Protein AF-A0A523K734-F1 (afdb_monomer_lite)

Sequence (66 aa):
MKMNNITDSKQRKSALNPEQSFIVRAPAGSGKTELLIRRFLRLLSGVETPEEIIAITFTRKAAAEM

Structure (mmCIF, N/CA/C/O backbone):
data_AF-A0A523K734-F1
#
_entry.id   AF-A0A523K734-F1
#
loop_
_atom_site.group_PDB
_atom_site.id
_atom_site.type_symbol
_atom_site.label_atom_id
_atom_site.label_alt_id
_atom_site.label_comp_id
_atom_site.label_asym_id
_atom_site.label_entity_id
_atom_site.label_seq_id
_atom_site.pdbx_PDB_ins_code
_atom_site.Cartn_x
_atom_site.Cartn_y
_atom_site.Cartn_z
_atom_site.occupancy
_atom_site.B_iso_or_equiv
_atom_site.auth_seq_id
_atom_site.auth_comp_id
_atom_site.auth_asym_id
_atom_site.auth_atom_id
_atom_site.pdbx_PDB_model_num
ATOM 1 N N . MET A 1 1 ? 5.278 -29.071 2.733 1.00 44.94 1 MET A N 1
ATOM 2 C CA . MET A 1 1 ? 4.893 -27.783 2.115 1.00 44.94 1 MET A CA 1
ATOM 3 C C . MET A 1 1 ? 6.064 -26.820 2.282 1.00 44.94 1 MET A C 1
ATOM 5 O O . MET A 1 1 ? 6.336 -26.419 3.405 1.00 44.94 1 MET A O 1
ATOM 9 N N . LYS A 1 2 ? 6.857 -26.558 1.231 1.00 45.19 2 LYS A N 1
ATOM 10 C CA . LYS A 1 2 ? 7.994 -25.626 1.338 1.00 45.19 2 LYS A CA 1
ATOM 11 C C . LYS A 1 2 ? 7.430 -24.211 1.469 1.00 45.19 2 LYS A C 1
ATOM 13 O O . LYS A 1 2 ? 6.837 -23.705 0.523 1.00 45.19 2 LYS A O 1
ATOM 18 N N . MET A 1 3 ? 7.579 -23.595 2.639 1.00 51.75 3 MET A N 1
ATOM 19 C CA . MET A 1 3 ? 7.391 -22.153 2.780 1.00 51.75 3 MET A CA 1
ATOM 20 C C . MET A 1 3 ? 8.475 -21.486 1.935 1.00 51.75 3 MET A C 1
ATOM 22 O O . MET A 1 3 ? 9.636 -21.438 2.340 1.00 51.75 3 MET A O 1
ATOM 26 N N . ASN A 1 4 ? 8.119 -21.023 0.736 1.00 58.50 4 ASN A N 1
ATOM 27 C CA . ASN A 1 4 ? 8.960 -20.096 -0.009 1.00 58.50 4 ASN A CA 1
ATOM 28 C C . ASN A 1 4 ? 9.081 -18.829 0.843 1.00 58.50 4 ASN A C 1
ATOM 30 O O . ASN A 1 4 ? 8.184 -17.988 0.855 1.00 58.50 4 ASN A O 1
ATOM 34 N N . ASN A 1 5 ? 10.168 -18.722 1.607 1.00 65.75 5 ASN A N 1
ATOM 35 C CA . ASN A 1 5 ? 10.506 -17.507 2.330 1.00 65.75 5 ASN A CA 1
ATOM 36 C C . ASN A 1 5 ? 10.869 -16.438 1.299 1.00 65.75 5 ASN A C 1
ATOM 38 O O . ASN A 1 5 ? 12.007 -16.364 0.838 1.00 65.75 5 ASN A O 1
ATOM 42 N N . ILE A 1 6 ? 9.883 -15.626 0.922 1.00 83.75 6 ILE A N 1
ATOM 43 C CA . ILE A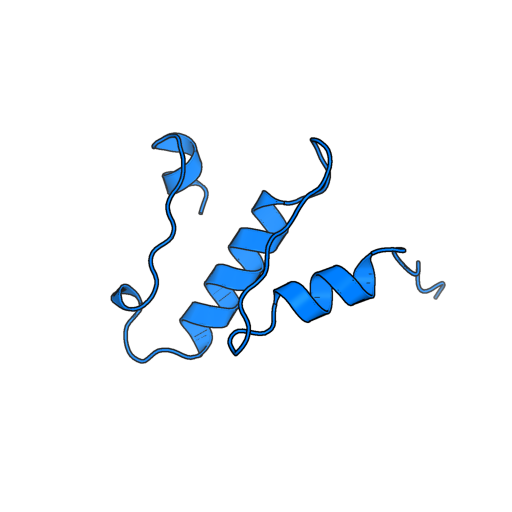 1 6 ? 10.117 -14.425 0.126 1.00 83.75 6 ILE A CA 1
ATOM 44 C C . ILE A 1 6 ? 11.032 -13.518 0.955 1.00 83.75 6 ILE A C 1
ATOM 46 O O . ILE A 1 6 ? 10.721 -13.192 2.104 1.00 83.75 6 ILE A O 1
ATOM 50 N N . THR A 1 7 ? 12.177 -13.148 0.387 1.00 89.38 7 THR A N 1
ATOM 51 C CA . THR A 1 7 ? 13.263 -12.441 1.082 1.00 89.38 7 THR A CA 1
ATOM 52 C C . THR A 1 7 ? 12.825 -11.106 1.690 1.00 89.38 7 THR A C 1
ATOM 54 O O . THR A 1 7 ? 13.322 -10.733 2.750 1.00 89.38 7 THR A O 1
ATOM 57 N N . ASP A 1 8 ? 11.842 -10.429 1.089 1.00 93.56 8 ASP A N 1
ATOM 58 C CA . ASP A 1 8 ? 11.300 -9.141 1.544 1.00 93.56 8 ASP A CA 1
ATOM 59 C C . ASP A 1 8 ? 10.025 -9.256 2.409 1.00 93.56 8 ASP A C 1
ATOM 61 O O . ASP A 1 8 ? 9.429 -8.245 2.790 1.00 93.56 8 ASP A O 1
ATOM 65 N N . SER A 1 9 ? 9.610 -10.473 2.785 1.00 93.62 9 SER A N 1
ATOM 66 C CA . SER A 1 9 ? 8.378 -10.739 3.553 1.00 93.62 9 SER A CA 1
ATOM 67 C C . SER A 1 9 ? 8.254 -9.883 4.821 1.00 93.62 9 SER A C 1
ATOM 69 O O . SER A 1 9 ? 7.193 -9.318 5.102 1.00 93.62 9 SER A O 1
ATOM 71 N N . LYS A 1 10 ? 9.355 -9.718 5.568 1.00 95.00 10 LYS A N 1
ATOM 72 C CA . LYS A 1 10 ? 9.377 -8.880 6.778 1.00 95.00 10 LYS A CA 1
ATOM 73 C C . LYS A 1 10 ? 9.069 -7.416 6.459 1.00 95.00 10 LYS A C 1
ATOM 75 O O . LYS A 1 10 ? 8.257 -6.809 7.148 1.00 95.00 10 LYS A O 1
ATOM 80 N N . GLN A 1 11 ? 9.672 -6.870 5.403 1.00 95.50 11 GLN A N 1
ATOM 81 C CA . GLN A 1 11 ? 9.467 -5.480 4.983 1.00 95.50 11 GLN A CA 1
ATOM 82 C C . GLN A 1 11 ? 8.027 -5.262 4.514 1.00 95.50 11 GLN A C 1
ATOM 84 O O . GLN A 1 11 ? 7.400 -4.280 4.910 1.00 95.50 11 GLN A O 1
ATOM 89 N N . ARG A 1 12 ? 7.472 -6.212 3.746 1.00 95.75 12 ARG A N 1
ATOM 90 C CA . ARG A 1 12 ? 6.061 -6.187 3.328 1.00 95.75 12 ARG A CA 1
ATOM 91 C C . ARG A 1 12 ? 5.118 -6.191 4.525 1.00 95.75 12 ARG A C 1
ATOM 93 O O . ARG A 1 12 ? 4.186 -5.398 4.554 1.00 95.75 12 ARG A O 1
ATOM 100 N N . LYS A 1 13 ? 5.371 -7.039 5.528 1.00 95.88 13 LYS A N 1
ATOM 101 C CA . LYS A 1 13 ? 4.555 -7.087 6.748 1.00 95.88 13 LYS A CA 1
ATOM 102 C C . LYS A 1 13 ? 4.617 -5.768 7.521 1.00 95.88 13 LYS A C 1
ATOM 104 O O . LYS A 1 13 ? 3.569 -5.268 7.917 1.00 95.88 13 LYS A O 1
ATOM 109 N N . SER A 1 14 ? 5.809 -5.193 7.697 1.00 96.50 14 SER A N 1
ATOM 110 C CA . SER A 1 14 ? 5.961 -3.897 8.368 1.00 96.50 14 SER A CA 1
ATOM 111 C C . SER A 1 14 ? 5.208 -2.792 7.633 1.00 96.50 14 SER A C 1
ATOM 113 O O . SER A 1 14 ? 4.448 -2.067 8.261 1.00 96.50 14 SER A O 1
ATOM 115 N N . ALA A 1 15 ? 5.319 -2.727 6.303 1.00 97.38 15 ALA A N 1
ATOM 116 C CA . ALA A 1 15 ? 4.641 -1.721 5.486 1.00 97.38 15 ALA A CA 1
ATOM 117 C C . ALA A 1 15 ? 3.101 -1.779 5.550 1.00 97.38 15 ALA A C 1
ATOM 119 O O . ALA A 1 15 ? 2.444 -0.834 5.120 1.00 97.38 15 ALA A O 1
ATOM 120 N N . LEU A 1 16 ? 2.509 -2.849 6.093 1.00 97.19 16 LEU A N 1
ATOM 121 C CA . LEU A 1 16 ? 1.064 -2.960 6.328 1.00 97.19 16 LEU A CA 1
ATOM 122 C C . LEU A 1 16 ? 0.632 -2.487 7.726 1.00 97.19 1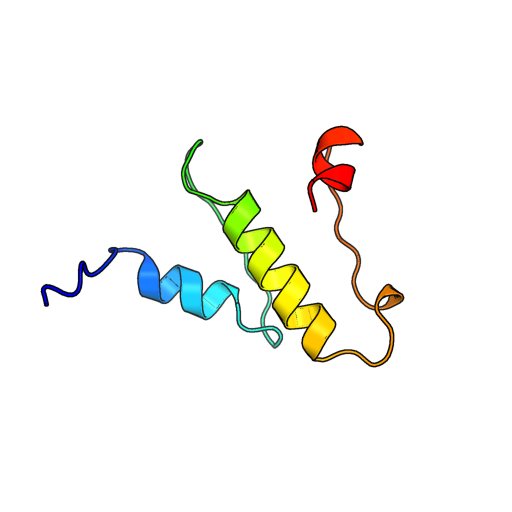6 LEU A C 1
ATOM 124 O O . LEU A 1 16 ? -0.562 -2.495 8.011 1.00 97.19 16 LEU A O 1
ATOM 128 N N . ASN A 1 17 ? 1.559 -2.085 8.599 1.00 96.75 17 ASN A N 1
ATOM 129 C CA . ASN A 1 17 ? 1.223 -1.536 9.911 1.00 96.75 17 ASN A CA 1
ATOM 130 C C . ASN A 1 17 ? 0.619 -0.122 9.760 1.00 96.75 17 ASN A C 1
ATOM 132 O O . ASN A 1 17 ? 1.340 0.771 9.296 1.00 96.75 17 ASN A O 1
ATOM 136 N N . PRO A 1 18 ? -0.663 0.103 10.111 1.00 95.19 18 PRO A N 1
ATOM 137 C CA . PRO A 1 18 ? -1.301 1.412 9.967 1.00 95.19 18 PRO A CA 1
ATOM 138 C C . PRO A 1 18 ? -0.722 2.466 10.925 1.00 95.19 18 PRO A C 1
ATOM 140 O O . PRO A 1 18 ? -0.662 3.632 10.556 1.00 95.19 18 PRO A O 1
ATOM 143 N N . GLU A 1 19 ? -0.171 2.049 12.070 1.00 95.62 19 GLU A N 1
ATOM 144 C CA . GLU A 1 19 ? 0.377 2.930 13.121 1.00 95.62 19 GLU A CA 1
ATOM 145 C C . GLU A 1 19 ? 1.728 3.574 12.769 1.00 95.62 19 GLU A C 1
ATOM 147 O O . GLU A 1 19 ? 2.349 4.258 13.582 1.00 95.62 19 GLU A O 1
ATOM 152 N N . GLN A 1 20 ? 2.260 3.293 11.581 1.00 96.50 20 GLN A N 1
ATOM 153 C CA . GLN A 1 20 ? 3.585 3.736 11.166 1.00 96.50 20 GLN A CA 1
ATOM 154 C C . GLN A 1 20 ? 3.582 4.204 9.715 1.00 96.50 20 GLN A C 1
ATOM 156 O O . GLN A 1 20 ? 2.918 3.626 8.850 1.00 96.50 20 GLN A O 1
ATOM 161 N N . SER A 1 21 ? 4.395 5.221 9.440 1.00 96.50 21 SER A N 1
ATOM 162 C CA . SER A 1 21 ? 4.653 5.727 8.093 1.00 96.50 21 SER A CA 1
ATOM 163 C C . SER A 1 21 ? 5.829 4.996 7.450 1.00 96.50 21 SER A C 1
ATOM 165 O O . SER A 1 21 ? 6.837 4.723 8.101 1.00 96.50 21 SER A O 1
ATOM 167 N N . PHE A 1 22 ? 5.727 4.710 6.149 1.00 96.62 22 PHE A N 1
ATOM 168 C CA . PHE A 1 22 ? 6.752 3.980 5.400 1.00 96.62 22 PHE A CA 1
ATOM 169 C C . PHE A 1 22 ? 7.071 4.649 4.069 1.00 96.62 22 PHE A C 1
ATOM 171 O O . PHE A 1 22 ? 6.183 5.112 3.358 1.00 96.62 22 PHE A O 1
ATOM 178 N N . ILE A 1 23 ? 8.349 4.601 3.690 1.00 97.00 23 ILE A N 1
ATOM 179 C CA . ILE A 1 23 ? 8.803 4.866 2.325 1.00 97.00 23 ILE A CA 1
ATOM 180 C C . ILE A 1 23 ? 9.134 3.519 1.684 1.00 97.00 23 ILE A C 1
ATOM 182 O O . ILE A 1 23 ? 10.035 2.815 2.138 1.00 97.00 23 ILE A O 1
ATOM 186 N N . VAL A 1 24 ? 8.433 3.170 0.606 1.00 95.81 24 VAL A N 1
ATOM 187 C CA . VAL A 1 24 ? 8.683 1.936 -0.149 1.00 95.81 24 VAL A CA 1
ATOM 188 C C . VAL A 1 24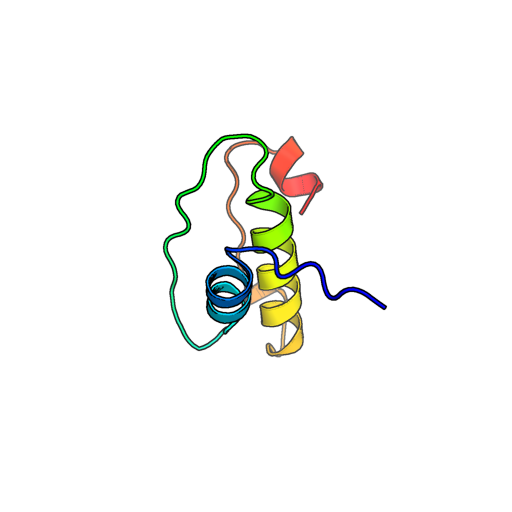 ? 9.494 2.262 -1.399 1.00 95.81 24 VAL A C 1
ATOM 190 O O . VAL A 1 24 ? 9.009 2.923 -2.315 1.00 95.81 24 VAL A O 1
ATOM 193 N N . ARG A 1 25 ? 10.734 1.766 -1.460 1.00 96.25 25 ARG A N 1
ATOM 194 C CA . ARG A 1 25 ? 11.601 1.847 -2.645 1.00 96.25 25 ARG A CA 1
ATOM 195 C C . ARG A 1 25 ? 11.825 0.446 -3.190 1.00 96.25 25 ARG A C 1
ATOM 197 O O . ARG A 1 25 ? 12.366 -0.401 -2.490 1.00 96.25 25 ARG A O 1
ATOM 204 N N . ALA A 1 26 ? 11.412 0.208 -4.429 1.00 94.44 26 ALA A N 1
ATOM 205 C CA . ALA A 1 26 ? 11.590 -1.083 -5.080 1.00 94.44 26 ALA A CA 1
ATOM 206 C C . ALA A 1 26 ? 11.583 -0.941 -6.617 1.00 94.44 26 ALA A C 1
ATOM 208 O O . ALA A 1 26 ? 10.898 -0.045 -7.134 1.00 94.44 26 ALA A O 1
ATOM 209 N N . PRO A 1 27 ? 12.274 -1.828 -7.363 1.00 95.81 27 PRO A N 1
ATOM 210 C CA . PRO A 1 27 ? 12.319 -1.808 -8.831 1.00 95.81 27 PRO A CA 1
ATOM 211 C C . PRO A 1 27 ? 10.938 -1.914 -9.496 1.00 95.81 27 PRO A C 1
ATOM 213 O O . PRO A 1 27 ? 9.936 -2.219 -8.841 1.00 95.81 27 PRO A O 1
ATOM 216 N N . ALA A 1 28 ? 10.847 -1.670 -10.804 1.00 95.25 28 ALA A N 1
ATOM 217 C CA . ALA A 1 28 ? 9.631 -1.969 -11.569 1.00 95.25 28 ALA A CA 1
ATOM 218 C C . ALA A 1 28 ? 9.238 -3.456 -11.428 1.00 95.25 28 ALA A C 1
ATOM 220 O O . ALA A 1 28 ? 10.095 -4.306 -11.207 1.00 95.25 28 ALA A O 1
ATOM 221 N N . GLY A 1 29 ? 7.938 -3.766 -11.473 1.00 93.75 29 GLY A N 1
ATOM 222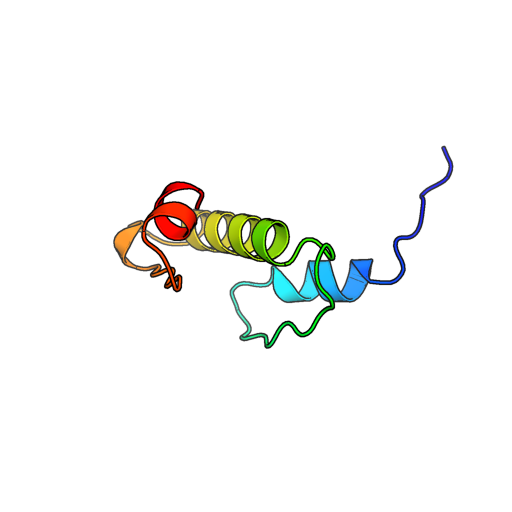 C CA . GLY A 1 29 ? 7.441 -5.147 -11.352 1.00 93.75 29 GLY A CA 1
ATOM 223 C C . GLY A 1 29 ? 7.512 -5.781 -9.951 1.00 93.75 29 GLY A C 1
ATOM 224 O O . GLY A 1 29 ? 7.053 -6.897 -9.770 1.00 93.75 29 GLY A O 1
ATOM 225 N N . SER A 1 30 ? 8.013 -5.078 -8.931 1.00 94.38 30 SER A N 1
ATOM 226 C CA . SER A 1 30 ? 8.147 -5.597 -7.550 1.00 94.38 30 SER A CA 1
ATOM 227 C C . SER A 1 30 ? 6.845 -5.688 -6.730 1.00 94.38 30 SER A C 1
ATOM 229 O O . SER A 1 30 ? 6.883 -6.025 -5.543 1.00 94.38 30 SER A O 1
ATOM 231 N N . GLY A 1 31 ? 5.692 -5.353 -7.319 1.00 94.81 31 GLY A N 1
ATOM 232 C CA . GLY A 1 31 ? 4.397 -5.377 -6.625 1.00 94.81 31 GLY A CA 1
ATOM 233 C C . GLY A 1 31 ? 4.141 -4.186 -5.688 1.00 94.81 31 GLY A C 1
ATOM 234 O O . GLY A 1 31 ? 3.419 -4.327 -4.707 1.00 94.81 31 GLY A O 1
ATOM 235 N N . LYS A 1 32 ? 4.725 -3.005 -5.957 1.00 96.19 32 LYS A N 1
ATOM 236 C CA . LYS A 1 32 ? 4.486 -1.782 -5.153 1.00 96.19 32 LYS A CA 1
ATOM 237 C C . LYS A 1 32 ? 3.007 -1.393 -5.092 1.00 96.19 32 LYS A C 1
ATOM 239 O O . LYS A 1 32 ? 2.523 -1.056 -4.020 1.00 96.19 32 LYS A O 1
ATOM 244 N N . THR A 1 33 ? 2.310 -1.458 -6.227 1.00 95.75 33 THR A N 1
ATOM 245 C CA . THR A 1 33 ? 0.877 -1.144 -6.303 1.00 95.75 33 THR A CA 1
ATOM 246 C C . THR A 1 33 ? 0.058 -2.133 -5.480 1.00 95.75 33 THR A C 1
ATOM 248 O O . THR A 1 33 ? -0.733 -1.709 -4.654 1.00 95.75 33 THR A O 1
ATOM 251 N N . GLU A 1 34 ? 0.321 -3.439 -5.604 1.00 96.00 34 GLU A N 1
ATOM 252 C CA . GLU A 1 34 ? -0.337 -4.467 -4.782 1.00 96.00 34 GLU A CA 1
ATOM 253 C C . GLU A 1 34 ? -0.120 -4.218 -3.280 1.00 96.00 34 GLU A C 1
ATOM 255 O O . GLU A 1 34 ? -1.061 -4.281 -2.490 1.00 96.00 34 GLU A O 1
ATOM 260 N N . LEU A 1 35 ? 1.109 -3.883 -2.869 1.00 96.69 35 LEU A N 1
ATOM 261 C CA . LEU A 1 35 ? 1.404 -3.542 -1.476 1.00 96.69 35 LEU A CA 1
ATOM 262 C C . LEU A 1 35 ? 0.627 -2.297 -1.014 1.00 96.69 35 LEU A C 1
ATOM 264 O O . LEU A 1 35 ? 0.118 -2.288 0.107 1.00 96.69 35 LEU A O 1
ATOM 268 N N . LEU A 1 36 ? 0.519 -1.273 -1.868 1.00 96.69 36 LEU A N 1
ATOM 269 C CA . LEU A 1 36 ? -0.231 -0.052 -1.574 1.00 96.69 36 LEU A CA 1
ATOM 270 C C . LEU A 1 36 ? -1.737 -0.328 -1.444 1.00 96.69 36 LEU A C 1
ATOM 272 O O . LEU A 1 36 ? -2.331 0.128 -0.472 1.00 96.69 36 LEU A O 1
ATOM 276 N N . ILE A 1 37 ? -2.324 -1.135 -2.337 1.00 96.88 37 ILE 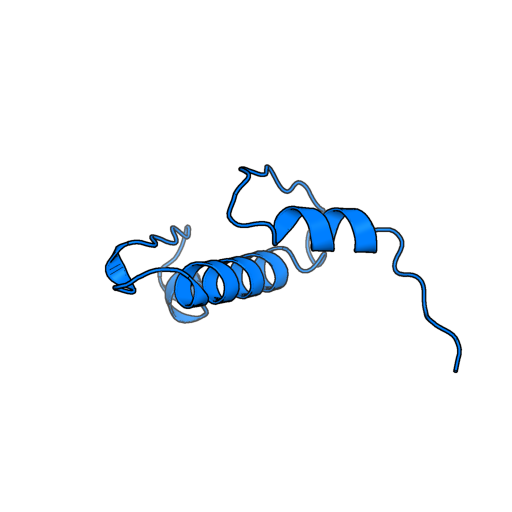A N 1
ATOM 277 C CA . ILE A 1 37 ? -3.732 -1.575 -2.266 1.00 96.88 37 ILE A CA 1
ATOM 278 C C . ILE A 1 37 ? -3.982 -2.337 -0.962 1.00 96.88 37 ILE A C 1
ATOM 280 O O . ILE A 1 37 ? -4.911 -2.033 -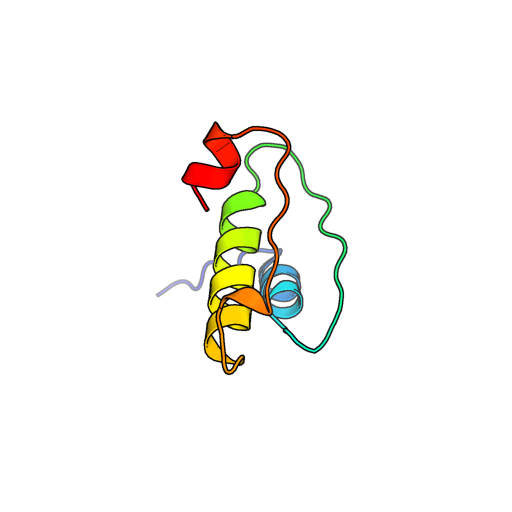0.218 1.00 96.88 37 ILE A O 1
ATOM 284 N N . ARG A 1 38 ? -3.112 -3.293 -0.616 1.00 97.00 38 ARG A N 1
ATOM 285 C CA . ARG A 1 38 ? -3.239 -4.049 0.641 1.00 97.00 38 ARG A CA 1
ATOM 286 C C . ARG A 1 38 ? -3.147 -3.148 1.871 1.00 97.00 38 ARG A C 1
ATOM 288 O O . ARG A 1 38 ? -3.858 -3.387 2.845 1.00 97.00 38 ARG A O 1
ATOM 295 N N . ARG A 1 39 ? -2.291 -2.120 1.842 1.00 97.81 39 ARG A N 1
ATOM 296 C CA . ARG A 1 39 ? -2.211 -1.123 2.918 1.00 97.81 39 ARG A CA 1
ATOM 297 C C . ARG A 1 39 ? -3.477 -0.267 2.976 1.00 97.81 39 ARG A C 1
ATOM 299 O O . ARG A 1 39 ? -3.981 -0.044 4.069 1.00 97.81 39 ARG A O 1
ATOM 306 N N . PHE A 1 40 ? -3.993 0.171 1.832 1.00 97.31 40 PHE A N 1
ATOM 307 C CA . PHE A 1 40 ? -5.227 0.950 1.740 1.00 97.31 40 PHE A CA 1
ATOM 308 C C . PHE A 1 40 ? -6.410 0.183 2.343 1.00 97.31 40 PHE A C 1
ATOM 310 O O . PHE A 1 40 ? -7.047 0.678 3.265 1.00 97.31 40 PHE A O 1
ATOM 317 N N . LEU A 1 41 ? -6.602 -1.082 1.956 1.00 96.81 41 LEU A N 1
ATOM 318 C CA . LEU A 1 41 ? -7.621 -1.960 2.546 1.00 96.81 41 LEU A CA 1
ATOM 319 C C . LEU A 1 41 ? -7.435 -2.153 4.060 1.00 96.81 41 LEU A C 1
ATOM 321 O O . LEU A 1 41 ? -8.406 -2.184 4.814 1.00 96.81 41 LEU A O 1
ATOM 325 N N . ARG A 1 42 ? -6.185 -2.269 4.527 1.00 97.25 42 ARG A N 1
ATOM 326 C CA . ARG A 1 42 ? -5.886 -2.391 5.960 1.00 97.25 42 ARG A CA 1
ATOM 327 C C . ARG A 1 42 ? -6.256 -1.124 6.733 1.00 97.25 42 ARG A C 1
ATOM 329 O O . ARG A 1 42 ? -6.786 -1.248 7.832 1.00 97.25 42 ARG A O 1
ATOM 336 N N . LEU A 1 43 ? -5.991 0.054 6.174 1.00 97.50 43 LEU A N 1
ATOM 337 C CA . LEU A 1 43 ? -6.375 1.338 6.766 1.00 97.50 43 LEU A CA 1
ATOM 338 C C . LEU A 1 43 ? -7.898 1.499 6.790 1.00 97.50 43 LEU A C 1
ATOM 340 O O . LEU A 1 43 ? -8.449 1.790 7.845 1.00 97.50 43 LEU A O 1
ATOM 344 N N . LEU A 1 44 ? -8.573 1.201 5.675 1.00 97.06 44 LEU A N 1
ATOM 345 C CA . LEU A 1 44 ? -10.036 1.238 5.582 1.00 97.06 44 LEU A CA 1
ATOM 346 C C . LEU A 1 44 ? -10.721 0.345 6.622 1.00 97.06 44 LEU A C 1
ATOM 348 O O . LEU A 1 44 ? -11.775 0.694 7.132 1.00 97.06 44 LEU A O 1
ATOM 352 N N . SER A 1 45 ? -10.115 -0.793 6.978 1.00 96.50 45 SER A N 1
ATOM 353 C CA . SER A 1 45 ? -10.667 -1.684 8.007 1.00 96.50 45 SER A CA 1
ATOM 354 C C . SER A 1 45 ? -10.613 -1.132 9.440 1.00 96.50 45 SER A C 1
ATOM 356 O O . SER A 1 45 ? -11.134 -1.784 10.342 1.00 96.50 45 SER A O 1
ATOM 358 N N . GLY A 1 46 ? -9.939 0.001 9.666 1.00 96.31 46 GLY A N 1
ATOM 359 C CA . GLY A 1 46 ? -9.716 0.577 10.996 1.00 96.31 46 GLY A CA 1
ATOM 360 C C . GLY A 1 46 ? -10.250 1.996 11.194 1.00 96.31 46 GLY A C 1
ATOM 361 O O . GLY A 1 46 ? -10.062 2.532 12.280 1.00 96.31 46 GLY A O 1
ATOM 362 N N . VAL A 1 47 ? -10.878 2.597 10.182 1.00 97.38 47 VAL A N 1
ATOM 363 C CA . VAL A 1 47 ? -11.465 3.948 10.247 1.00 97.38 47 VAL A CA 1
ATOM 364 C C . VAL A 1 47 ? -12.990 3.881 10.324 1.00 97.38 47 VAL A C 1
ATOM 366 O O . VAL A 1 47 ? -13.580 2.860 9.962 1.00 97.38 47 VAL A O 1
ATOM 369 N N . GLU A 1 48 ? -13.631 4.948 10.803 1.00 98.19 48 GLU A N 1
ATOM 370 C CA . GLU A 1 48 ? -15.096 5.013 10.899 1.00 98.19 48 GLU A CA 1
ATOM 371 C C . GLU A 1 48 ? -15.728 5.261 9.528 1.00 98.19 48 GLU A C 1
ATOM 373 O O . GLU A 1 48 ? -16.770 4.688 9.198 1.00 98.19 48 GLU A O 1
ATOM 378 N N . THR A 1 49 ? -15.075 6.094 8.716 1.00 98.19 49 THR A N 1
ATOM 379 C CA . THR A 1 49 ? -15.521 6.472 7.375 1.00 98.19 49 THR A CA 1
ATOM 380 C C . THR A 1 49 ? -14.379 6.334 6.364 1.00 98.19 49 THR A C 1
ATOM 382 O O . THR A 1 49 ? -13.227 6.651 6.671 1.00 98.19 49 THR A O 1
ATOM 385 N N . PRO A 1 50 ? -14.647 5.850 5.139 1.00 96.88 50 PRO A N 1
ATOM 386 C CA . PRO A 1 50 ? -13.596 5.640 4.144 1.00 96.88 50 PRO A CA 1
ATOM 387 C C . PRO A 1 50 ? -12.894 6.940 3.719 1.00 96.88 50 PRO A C 1
ATOM 389 O O . PRO A 1 50 ? -11.725 6.901 3.332 1.00 96.88 50 PRO A O 1
ATOM 392 N N . GLU A 1 51 ? -13.573 8.084 3.819 1.00 97.56 51 GLU A N 1
ATOM 393 C CA . GLU A 1 51 ? -13.058 9.413 3.473 1.00 97.56 51 GLU A CA 1
ATOM 394 C C . GLU A 1 51 ? -11.883 9.867 4.354 1.00 97.56 51 GLU A C 1
ATOM 396 O O . GLU A 1 51 ? -11.144 10.776 3.972 1.00 97.56 51 GLU A O 1
ATOM 401 N N . GLU A 1 52 ? -11.656 9.215 5.497 1.00 97.88 52 GLU A N 1
ATOM 402 C CA . GLU A 1 52 ? -10.486 9.454 6.350 1.00 97.88 52 GLU A CA 1
ATOM 403 C C . GLU A 1 52 ? -9.170 9.022 5.681 1.00 97.88 52 GLU A C 1
ATOM 405 O O . GLU A 1 52 ? -8.088 9.446 6.099 1.00 97.88 52 GLU A O 1
ATOM 410 N N . ILE A 1 53 ? -9.234 8.199 4.625 1.00 97.31 53 ILE A N 1
ATOM 411 C CA . ILE A 1 53 ? -8.062 7.690 3.911 1.00 97.31 53 ILE A CA 1
ATOM 412 C C . ILE A 1 53 ? -8.026 8.221 2.476 1.00 97.31 53 ILE A C 1
ATOM 414 O O . ILE A 1 53 ? -8.902 7.954 1.659 1.00 97.31 53 ILE A O 1
ATOM 418 N N . ILE A 1 54 ? -6.931 8.900 2.125 1.00 96.38 54 ILE A N 1
ATOM 419 C CA . ILE A 1 54 ? -6.706 9.442 0.780 1.00 96.38 54 ILE A CA 1
ATOM 420 C C . ILE A 1 54 ? -5.561 8.690 0.095 1.00 96.38 54 ILE A C 1
ATOM 422 O O . ILE A 1 54 ? -4.434 8.654 0.594 1.00 96.38 54 ILE A O 1
ATOM 426 N N . ALA A 1 55 ? -5.829 8.137 -1.091 1.00 96.31 55 ALA A N 1
ATOM 427 C CA . ALA A 1 55 ? -4.816 7.581 -1.986 1.00 96.31 55 ALA A CA 1
ATOM 428 C C . ALA A 1 55 ? -4.605 8.510 -3.192 1.00 96.31 55 ALA A C 1
ATOM 430 O O . ALA A 1 55 ? -5.538 8.819 -3.929 1.00 96.31 55 ALA A O 1
ATOM 431 N N . ILE A 1 56 ? -3.363 8.946 -3.414 1.00 96.44 56 ILE A N 1
ATOM 432 C CA . ILE A 1 56 ? -3.000 9.835 -4.525 1.00 96.44 56 ILE A CA 1
ATOM 433 C C . ILE A 1 56 ? -2.192 9.040 -5.548 1.00 96.44 56 ILE A C 1
ATOM 435 O O . ILE A 1 56 ? -1.200 8.394 -5.208 1.00 96.44 56 ILE A O 1
ATOM 439 N N . THR A 1 57 ? -2.590 9.113 -6.816 1.00 96.44 57 THR A N 1
ATOM 440 C CA . THR A 1 57 ? -1.871 8.493 -7.934 1.00 96.44 57 THR A CA 1
ATOM 441 C C . THR A 1 57 ? -1.593 9.521 -9.029 1.00 96.44 57 THR A C 1
ATOM 443 O O . THR A 1 57 ? -2.212 10.580 -9.087 1.00 96.44 57 THR A O 1
ATOM 446 N N . PHE A 1 58 ? -0.638 9.222 -9.914 1.00 97.38 58 PHE A N 1
ATOM 447 C CA . PHE A 1 58 ? -0.248 10.151 -10.981 1.00 97.38 58 PHE A CA 1
ATOM 448 C C . PHE A 1 58 ? -1.264 10.220 -12.134 1.00 97.38 58 PHE A C 1
ATOM 450 O O . PHE A 1 58 ? -1.307 11.203 -12.868 1.00 97.38 58 PHE A O 1
ATOM 457 N N . THR A 1 59 ? -2.081 9.180 -12.329 1.00 97.56 59 THR A N 1
ATOM 458 C CA . THR A 1 59 ? -3.033 9.112 -13.448 1.00 97.56 59 THR A CA 1
ATOM 459 C C . THR A 1 59 ? -4.407 8.670 -12.971 1.00 97.56 59 THR A C 1
ATOM 461 O O . THR A 1 59 ? -4.520 7.837 -12.077 1.00 97.56 59 THR A O 1
ATOM 464 N N . ARG A 1 60 ? -5.463 9.146 -13.641 1.00 97.75 60 ARG A N 1
ATOM 465 C CA . ARG A 1 60 ? -6.842 8.709 -13.360 1.00 97.75 60 ARG A CA 1
ATOM 466 C C . ARG A 1 60 ? -7.040 7.202 -13.527 1.00 97.75 60 ARG A C 1
ATOM 468 O O . ARG A 1 60 ? -7.808 6.614 -12.782 1.00 97.75 60 ARG A O 1
ATOM 475 N N . LYS A 1 61 ? -6.334 6.575 -14.475 1.00 96.56 61 LYS A N 1
ATOM 476 C CA . LYS A 1 61 ? -6.400 5.122 -14.673 1.00 96.56 61 LYS A CA 1
ATOM 477 C C . LYS A 1 61 ? -5.873 4.372 -13.448 1.00 96.56 61 LYS A C 1
ATOM 479 O O . LYS A 1 61 ? -6.545 3.477 -12.969 1.00 96.56 61 LYS A O 1
ATOM 484 N N . ALA A 1 62 ? -4.720 4.783 -12.918 1.00 95.06 62 ALA A N 1
ATOM 485 C CA . ALA A 1 62 ? -4.165 4.178 -11.710 1.00 95.06 62 ALA A CA 1
ATOM 486 C C . ALA A 1 62 ? -5.063 4.409 -10.487 1.00 95.06 62 ALA A C 1
ATOM 488 O O . ALA A 1 62 ? -5.190 3.517 -9.663 1.00 95.06 62 ALA A O 1
ATOM 489 N N . ALA A 1 63 ? -5.705 5.578 -10.379 1.00 95.62 63 ALA A N 1
ATOM 490 C CA . ALA A 1 63 ? -6.689 5.829 -9.327 1.00 95.62 63 ALA A CA 1
ATOM 491 C C . ALA A 1 63 ? -7.902 4.890 -9.425 1.00 95.62 63 ALA A C 1
ATOM 493 O O . ALA A 1 63 ? -8.383 4.436 -8.403 1.00 95.62 63 ALA A O 1
ATOM 494 N N . ALA A 1 64 ? -8.378 4.589 -10.636 1.00 94.81 64 ALA A N 1
ATOM 495 C CA . ALA A 1 64 ? -9.518 3.695 -10.849 1.00 94.81 64 ALA A CA 1
ATOM 496 C C . ALA A 1 64 ? -9.194 2.202 -10.630 1.00 94.81 64 ALA A C 1
ATOM 498 O O . ALA A 1 64 ? -10.111 1.393 -10.540 1.00 94.81 64 ALA A O 1
ATOM 499 N N . GLU A 1 65 ? -7.911 1.828 -10.597 1.00 91.81 65 GLU A N 1
ATOM 500 C CA . GLU A 1 65 ? -7.444 0.465 -10.291 1.00 91.81 65 GLU A CA 1
ATOM 501 C C . GLU A 1 65 ? -7.222 0.228 -8.783 1.00 91.81 65 GLU A C 1
ATOM 503 O O . GLU A 1 65 ? -6.967 -0.910 -8.384 1.00 91.81 65 GLU A O 1
ATOM 508 N N . MET A 1 66 ? -7.270 1.292 -7.970 1.00 87.62 66 MET A N 1
ATOM 509 C CA . MET A 1 66 ? -7.122 1.268 -6.507 1.00 87.62 66 MET A CA 1
ATOM 510 C C . MET A 1 66 ? -8.477 1.097 -5.826 1.00 87.62 66 MET A C 1
ATOM 512 O O . MET A 1 66 ? -8.501 0.365 -4.811 1.00 87.62 66 MET A O 1
#

Radius of gyration: 13.55 Å; chains: 1; bounding box: 29×38×28 Å

pLDDT: mean 92.56, std 11.71, range [44.94, 98.19]

Secondary structure (DSSP, 8-state):
------TTHHHHHHHT-TTS-------TTS-HHHHHHHHHHHHHTTSSSGGG-----SSHHHHHT-

Foldseek 3Di:
DDPPPPVCVVVLVVLLDPVDDDDDDDDPPPCPLVSVVSSLVSVCVPDPDSVVDDDDDPDPVSVVVD